Protein AF-A0A8J6UYF5-F1 (afdb_monomer_lite)

Sequence (77 aa):
MSNHLSSKMLYRHLCQGRHFNAGNAVKEAELVMRDYSERILLSVATRYGKDSDEYEMAGGVRKSDRKRPIRKPKLAA

Foldseek 3Di:
DPVPVVVVVVVVVVVVVVVVVVVVVVVVVVVVVVVVLVVQLVVQCVVANQQDPSSVVSVHDRPVRDDDPDPDPDPDD

pLDDT: mean 82.28, std 11.36, range [54.47, 96.06]

Secondary structure (DSSP, 8-state):
--HHHHHHHHHHHHHHHHHHHHHHHHHHHHHHHHHHHHHHHHHHHHHH-TTSHHHHHTTPPPTTT-----PPP----

Radius of gyration: 24.53 Å; chains: 1; bounding box: 47×27×74 Å

Structure (mmCIF, N/CA/C/O backbone):
data_AF-A0A8J6UYF5-F1
#
_entry.id   AF-A0A8J6UYF5-F1
#
loop_
_atom_site.group_PDB
_atom_site.id
_atom_site.type_symbol
_atom_site.label_atom_id
_atom_site.label_alt_id
_atom_site.label_comp_id
_atom_site.label_asym_id
_atom_site.label_entity_id
_atom_site.label_seq_id
_atom_site.pdbx_PDB_ins_code
_atom_site.Cartn_x
_atom_site.Cartn_y
_atom_site.Cartn_z
_atom_site.occupancy
_atom_site.B_iso_or_equiv
_atom_site.auth_seq_id
_atom_site.auth_comp_id
_atom_site.auth_asym_id
_atom_site.auth_atom_id
_atom_site.pdbx_PDB_model_num
ATOM 1 N N . MET A 1 1 ? 31.449 -16.784 -44.889 1.00 54.47 1 MET A N 1
ATOM 2 C CA . MET A 1 1 ? 30.559 -17.463 -43.914 1.00 54.47 1 MET A CA 1
ATOM 3 C C . MET A 1 1 ? 30.735 -16.931 -42.476 1.00 54.47 1 MET A C 1
ATOM 5 O O . MET A 1 1 ? 30.537 -17.678 -41.530 1.00 54.47 1 MET A O 1
ATOM 9 N N . SER A 1 2 ? 31.023 -15.633 -42.276 1.00 58.28 2 SER A N 1
ATOM 10 C CA . SER A 1 2 ? 31.364 -15.079 -40.943 1.00 58.28 2 SER A CA 1
ATOM 11 C C . SER A 1 2 ? 30.255 -14.243 -40.278 1.00 58.28 2 SER A C 1
ATOM 13 O O . SER A 1 2 ? 30.380 -13.860 -39.120 1.00 58.28 2 SER A O 1
ATOM 15 N N . ASN A 1 3 ? 29.133 -13.996 -40.964 1.00 66.94 3 ASN A N 1
ATOM 16 C CA . ASN A 1 3 ? 28.119 -13.028 -40.507 1.00 66.94 3 ASN A CA 1
ATOM 17 C C . ASN A 1 3 ? 27.039 -13.634 -39.587 1.00 66.94 3 ASN A C 1
ATOM 19 O O . ASN A 1 3 ? 26.307 -12.910 -38.916 1.00 66.94 3 ASN A O 1
ATOM 23 N N . HIS A 1 4 ? 26.940 -14.966 -39.517 1.00 63.53 4 HIS A N 1
ATOM 24 C CA . HIS A 1 4 ? 25.897 -15.650 -38.745 1.00 63.53 4 HIS A CA 1
ATOM 25 C C . HIS A 1 4 ? 26.155 -15.625 -37.227 1.00 63.53 4 HIS A C 1
ATOM 27 O O . HIS A 1 4 ? 25.219 -15.527 -36.433 1.00 63.53 4 HIS A O 1
ATOM 33 N N . LEU A 1 5 ? 27.426 -15.665 -36.813 1.00 69.25 5 LEU A N 1
ATOM 34 C CA . LEU A 1 5 ? 27.818 -15.597 -35.400 1.00 69.25 5 LEU A CA 1
ATOM 35 C C . LEU A 1 5 ? 27.624 -14.186 -34.824 1.00 69.25 5 LEU A C 1
ATOM 37 O O . LEU A 1 5 ? 27.106 -14.048 -33.718 1.00 69.25 5 LEU A O 1
ATOM 41 N N . SER A 1 6 ? 27.948 -13.145 -35.600 1.00 68.69 6 SER A N 1
ATOM 42 C CA . SER A 1 6 ? 27.721 -11.745 -35.212 1.00 68.69 6 SER A CA 1
ATOM 43 C C . SER A 1 6 ? 26.223 -11.428 -35.080 1.00 68.69 6 SER A C 1
ATOM 45 O O . SER A 1 6 ? 25.794 -10.862 -34.075 1.00 68.69 6 SER A O 1
ATOM 47 N N . SER A 1 7 ? 25.400 -11.911 -36.020 1.00 71.38 7 SER A N 1
ATOM 48 C CA . SER A 1 7 ? 23.937 -11.772 -35.961 1.00 71.38 7 SER A CA 1
ATOM 49 C C . SER A 1 7 ? 23.323 -12.452 -34.725 1.00 71.38 7 SER A C 1
ATOM 51 O O . SER A 1 7 ? 22.499 -11.852 -34.034 1.00 71.38 7 SER A O 1
ATOM 53 N N . LYS A 1 8 ? 23.773 -13.666 -34.371 1.00 72.38 8 LYS A N 1
ATOM 54 C CA . LYS A 1 8 ? 23.323 -14.370 -33.155 1.00 72.38 8 LYS A CA 1
ATOM 55 C C . LYS A 1 8 ? 23.743 -13.666 -31.863 1.00 72.38 8 LYS A C 1
ATOM 57 O O . LYS A 1 8 ? 22.968 -13.656 -30.905 1.00 72.38 8 LYS A O 1
ATOM 62 N N . MET A 1 9 ? 24.945 -13.089 -31.820 1.00 73.75 9 MET A N 1
ATOM 63 C CA . MET A 1 9 ? 25.422 -12.342 -30.653 1.00 73.75 9 MET A CA 1
ATOM 64 C C . MET A 1 9 ? 24.590 -11.067 -30.437 1.00 73.75 9 MET A C 1
ATOM 66 O O . MET A 1 9 ? 24.109 -10.832 -29.329 1.00 73.75 9 MET A O 1
ATOM 70 N N . LEU A 1 10 ? 24.319 -10.313 -31.509 1.00 69.31 10 LEU A N 1
ATOM 71 C CA . LEU A 1 10 ? 23.421 -9.153 -31.481 1.00 69.31 10 LEU A CA 1
ATOM 72 C C . LEU A 1 10 ? 22.018 -9.526 -30.995 1.00 69.31 10 LEU A C 1
ATOM 74 O O . LEU A 1 10 ? 21.469 -8.858 -30.122 1.00 69.31 10 LEU A O 1
ATOM 78 N N . TYR A 1 11 ? 21.459 -10.631 -31.495 1.00 70.50 11 TYR A N 1
ATOM 79 C CA . TYR A 1 11 ? 20.134 -11.087 -31.075 1.00 70.50 11 TYR A CA 1
ATOM 80 C C . TYR A 1 11 ? 20.095 -11.449 -29.583 1.00 70.50 11 TYR A C 1
ATOM 82 O O . TYR A 1 11 ? 19.126 -11.132 -28.894 1.00 70.50 11 TYR A O 1
ATOM 90 N N . ARG A 1 12 ? 21.166 -12.053 -29.049 1.00 71.06 12 ARG A N 1
ATOM 91 C CA . ARG A 1 12 ? 21.274 -12.399 -27.625 1.00 71.06 12 ARG A CA 1
ATOM 92 C C . ARG A 1 12 ? 21.334 -11.155 -26.737 1.00 71.06 12 ARG A C 1
ATOM 94 O O . ARG A 1 12 ? 20.595 -11.097 -25.758 1.00 71.06 12 ARG A O 1
ATOM 101 N N . HIS A 1 13 ? 22.130 -10.150 -27.101 1.00 70.94 13 HIS A N 1
ATOM 102 C CA . HIS A 1 13 ? 22.210 -8.894 -26.348 1.00 70.94 13 HIS A CA 1
ATOM 103 C C . HIS A 1 13 ? 20.909 -8.082 -26.415 1.00 70.94 13 HIS A C 1
ATOM 105 O O . HIS A 1 13 ? 20.447 -7.584 -25.389 1.00 70.94 13 HIS A O 1
ATOM 111 N N . LEU A 1 14 ? 20.258 -8.023 -27.581 1.00 68.06 14 LEU A N 1
ATOM 112 C CA . LEU A 1 14 ? 18.955 -7.364 -27.747 1.00 68.06 14 LEU A CA 1
ATOM 113 C C . LEU A 1 14 ? 17.836 -8.062 -26.956 1.00 68.06 14 LEU A C 1
ATOM 115 O O . LEU A 1 14 ? 16.923 -7.405 -26.453 1.00 68.06 14 LEU A O 1
ATOM 119 N N . CYS A 1 15 ? 17.879 -9.391 -26.826 1.00 63.03 15 CYS A N 1
ATOM 120 C CA . CYS A 1 15 ? 16.927 -10.123 -25.988 1.00 63.03 15 CYS A CA 1
ATOM 121 C C . CYS A 1 15 ? 17.228 -9.929 -24.497 1.00 63.03 15 CYS A C 1
ATOM 123 O O . CYS A 1 15 ? 16.316 -9.611 -23.740 1.00 63.03 15 CYS A O 1
ATOM 125 N N . GLN A 1 16 ? 18.494 -10.023 -24.078 1.00 65.00 16 GLN A N 1
ATOM 126 C CA . GLN A 1 16 ? 18.900 -9.801 -22.683 1.00 65.00 16 GLN A CA 1
ATOM 127 C C . GLN A 1 16 ? 18.561 -8.384 -22.191 1.00 65.00 16 GLN A C 1
ATOM 129 O O . GLN A 1 16 ? 18.026 -8.239 -21.093 1.00 65.00 16 GLN A O 1
ATOM 134 N N . GLY A 1 17 ? 18.776 -7.355 -23.019 1.00 65.62 17 GLY A N 1
ATOM 135 C CA . GLY A 1 17 ? 18.392 -5.977 -22.697 1.00 65.62 17 GLY A CA 1
ATOM 136 C C . GLY A 1 17 ? 16.876 -5.786 -22.561 1.00 65.62 17 GLY A C 1
ATOM 137 O O . GLY A 1 17 ? 16.418 -5.108 -21.642 1.00 65.62 17 GLY A O 1
ATOM 138 N N . ARG A 1 18 ? 16.072 -6.443 -23.412 1.00 61.25 18 ARG A N 1
ATOM 139 C CA . ARG A 1 18 ? 14.602 -6.417 -23.295 1.00 61.25 18 ARG A CA 1
ATOM 140 C C . ARG A 1 18 ? 14.099 -7.079 -22.014 1.00 61.25 18 ARG A C 1
ATOM 142 O O . ARG A 1 18 ? 13.192 -6.538 -21.391 1.00 61.25 18 ARG A O 1
ATOM 149 N N . HIS A 1 19 ? 14.688 -8.202 -21.597 1.00 60.44 19 HIS A N 1
ATOM 150 C CA . HIS A 1 19 ? 14.303 -8.871 -20.349 1.00 60.44 19 HIS A CA 1
ATOM 151 C C . HIS A 1 19 ? 14.575 -8.000 -19.113 1.00 60.44 19 HIS A C 1
ATOM 153 O O . HIS A 1 19 ? 13.735 -7.935 -18.218 1.00 60.44 19 HIS A O 1
ATOM 159 N N . PHE A 1 20 ? 15.707 -7.289 -19.085 1.00 68.19 20 PHE A N 1
ATOM 160 C CA . PHE A 1 20 ? 16.038 -6.362 -18.000 1.00 68.19 20 PHE A CA 1
ATOM 161 C C . PHE A 1 20 ? 15.065 -5.175 -17.933 1.00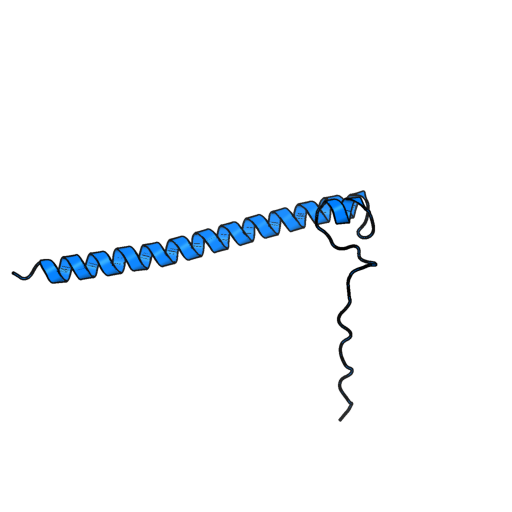 68.19 20 PHE A C 1
ATOM 163 O O . PHE A 1 20 ? 14.527 -4.875 -16.869 1.00 68.19 20 PHE A O 1
ATOM 170 N N . ASN A 1 21 ? 14.771 -4.553 -19.078 1.00 71.12 21 ASN A N 1
ATOM 171 C CA . ASN A 1 21 ? 13.836 -3.428 -19.145 1.00 71.12 21 ASN A CA 1
ATOM 172 C C . ASN A 1 21 ? 12.411 -3.831 -18.748 1.00 71.12 21 ASN A C 1
ATOM 174 O O . ASN A 1 21 ? 11.758 -3.104 -18.004 1.00 71.12 21 ASN A O 1
ATOM 178 N N . ALA A 1 22 ? 11.947 -5.006 -19.185 1.00 73.12 22 ALA A N 1
ATOM 179 C CA . ALA A 1 22 ? 10.645 -5.530 -18.781 1.00 73.12 22 ALA A CA 1
ATOM 180 C C . ALA A 1 22 ? 10.578 -5.771 -17.264 1.00 73.12 22 ALA A C 1
ATOM 182 O O . ALA A 1 22 ? 9.598 -5.397 -16.626 1.00 73.12 22 ALA A O 1
ATOM 183 N N . GLY A 1 23 ? 11.639 -6.331 -16.671 1.00 78.50 23 GLY A N 1
ATOM 184 C CA . GLY A 1 23 ? 11.719 -6.528 -15.223 1.00 78.50 23 GLY A CA 1
ATOM 185 C C . GLY A 1 23 ? 11.694 -5.218 -14.430 1.00 78.50 23 GLY A C 1
ATOM 186 O O . GLY A 1 23 ? 11.070 -5.157 -13.374 1.00 78.50 23 GLY A O 1
ATOM 187 N N . ASN A 1 24 ? 12.330 -4.160 -14.935 1.00 84.00 24 ASN A N 1
ATOM 188 C CA . ASN A 1 24 ? 12.310 -2.848 -14.284 1.00 84.00 24 ASN A CA 1
ATOM 189 C C . ASN A 1 24 ? 10.944 -2.165 -14.404 1.00 84.00 24 ASN A C 1
ATOM 191 O O . ASN A 1 24 ? 10.440 -1.661 -13.406 1.00 84.00 24 ASN A O 1
ATOM 195 N N . ALA A 1 25 ? 10.306 -2.227 -15.575 1.00 86.00 25 ALA A N 1
ATOM 196 C CA . ALA A 1 25 ? 8.978 -1.650 -15.781 1.00 86.00 25 ALA A CA 1
ATOM 197 C C . ALA A 1 25 ? 7.915 -2.287 -14.868 1.00 86.00 25 ALA A C 1
ATOM 199 O O . ALA A 1 25 ? 7.069 -1.587 -14.316 1.00 86.00 25 ALA A O 1
ATOM 200 N N . VAL A 1 26 ? 7.977 -3.608 -14.662 1.00 89.88 26 VAL A N 1
ATOM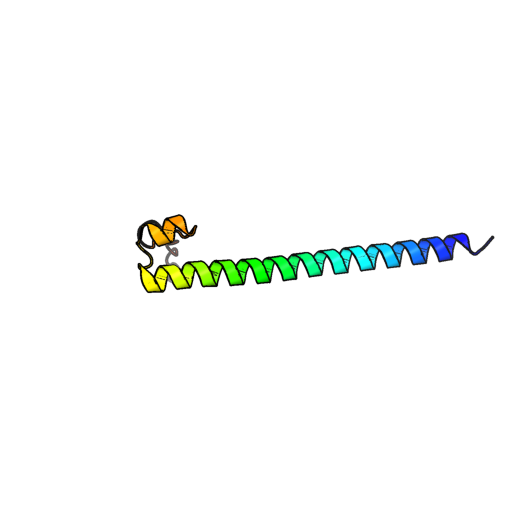 201 C CA . VAL A 1 26 ? 7.073 -4.303 -13.729 1.00 89.88 26 VAL A CA 1
ATOM 202 C C . VAL A 1 26 ? 7.294 -3.825 -12.294 1.00 89.88 26 VAL A C 1
ATOM 204 O O . VAL A 1 26 ? 6.327 -3.501 -11.613 1.00 89.88 26 VAL A O 1
ATOM 207 N N . LYS A 1 27 ? 8.551 -3.692 -11.853 1.00 91.31 27 LYS A N 1
ATOM 208 C CA . LYS A 1 27 ? 8.867 -3.174 -10.511 1.00 91.31 27 LYS A CA 1
ATOM 209 C C . LYS A 1 27 ? 8.359 -1.749 -10.306 1.00 91.31 27 LYS A C 1
ATOM 211 O O . LYS A 1 27 ? 7.834 -1.433 -9.245 1.00 91.31 27 LYS A O 1
ATOM 216 N N . GLU A 1 28 ? 8.507 -0.884 -11.303 1.00 92.62 28 GLU A N 1
ATOM 217 C CA . GLU A 1 28 ? 7.989 0.485 -11.234 1.00 92.62 28 GLU A CA 1
ATOM 218 C C . GLU A 1 28 ? 6.461 0.502 -11.137 1.00 92.62 28 GLU A C 1
ATOM 220 O O . GLU A 1 28 ? 5.905 1.206 -10.293 1.00 92.62 28 GLU A O 1
ATOM 225 N N . ALA A 1 29 ? 5.776 -0.324 -11.929 1.00 92.69 29 ALA A N 1
ATOM 226 C CA . ALA A 1 29 ? 4.326 -0.460 -11.852 1.00 92.69 29 ALA A CA 1
ATOM 227 C C . ALA A 1 29 ? 3.864 -0.976 -10.476 1.00 92.69 29 ALA A C 1
ATOM 229 O O . ALA A 1 29 ? 2.898 -0.455 -9.917 1.00 92.69 29 ALA A O 1
ATOM 230 N N . GLU A 1 30 ? 4.570 -1.949 -9.894 1.00 93.94 30 GLU A N 1
ATOM 231 C CA . GLU A 1 30 ? 4.301 -2.456 -8.542 1.00 93.94 30 GLU A CA 1
ATOM 232 C C . GLU A 1 30 ? 4.464 -1.368 -7.473 1.00 93.94 30 GLU A C 1
ATOM 234 O O . GLU A 1 30 ? 3.621 -1.259 -6.579 1.00 93.94 30 GLU A O 1
ATOM 239 N N . LEU A 1 31 ? 5.504 -0.532 -7.576 1.00 94.62 31 LEU A N 1
ATOM 240 C CA . LEU A 1 31 ? 5.710 0.600 -6.665 1.00 94.62 31 LEU A CA 1
ATOM 241 C C . LEU A 1 31 ? 4.554 1.595 -6.750 1.00 94.62 31 LEU A C 1
ATOM 243 O O . LEU A 1 31 ? 4.007 1.991 -5.722 1.00 94.62 31 LEU A O 1
ATOM 247 N N . VAL A 1 32 ? 4.140 1.949 -7.966 1.00 95.50 32 VAL A N 1
ATOM 248 C CA . VAL A 1 32 ? 3.012 2.858 -8.177 1.00 95.50 32 VAL A CA 1
ATOM 249 C C . VAL A 1 32 ? 1.723 2.267 -7.600 1.00 95.50 32 VAL A C 1
ATOM 251 O O . VAL A 1 32 ? 1.010 2.955 -6.869 1.00 95.50 32 VAL A O 1
ATOM 254 N N . MET A 1 33 ? 1.430 0.989 -7.863 1.00 93.06 33 MET A N 1
ATOM 255 C CA . MET A 1 33 ? 0.244 0.328 -7.305 1.00 93.06 33 MET A CA 1
ATOM 256 C C . MET A 1 33 ? 0.260 0.298 -5.776 1.00 93.06 33 MET A C 1
ATOM 258 O O . MET A 1 33 ? -0.761 0.588 -5.146 1.00 93.06 33 MET A O 1
ATOM 262 N N . ARG A 1 34 ? 1.413 -0.004 -5.171 1.00 93.69 34 ARG A N 1
ATOM 263 C CA . ARG A 1 34 ? 1.580 0.031 -3.716 1.00 93.69 34 ARG A CA 1
ATOM 264 C C . ARG A 1 34 ? 1.273 1.425 -3.174 1.00 93.69 34 ARG A C 1
ATOM 266 O O . ARG A 1 34 ? 0.450 1.549 -2.271 1.00 93.69 34 ARG A O 1
ATOM 273 N N . ASP A 1 35 ? 1.856 2.466 -3.753 1.00 96.06 35 ASP A N 1
ATOM 274 C CA . ASP A 1 35 ? 1.672 3.837 -3.274 1.00 96.06 35 ASP A CA 1
ATOM 275 C C . ASP A 1 35 ? 0.202 4.287 -3.380 1.00 96.06 35 ASP A C 1
ATOM 277 O O . ASP A 1 35 ? -0.319 4.957 -2.483 1.00 96.06 35 ASP A O 1
ATOM 281 N N . TYR A 1 36 ? -0.511 3.886 -4.437 1.00 95.12 36 TYR A N 1
ATOM 282 C CA . TYR A 1 36 ? -1.953 4.132 -4.545 1.00 95.12 36 TYR A CA 1
ATOM 283 C C . TYR A 1 36 ? -2.757 3.383 -3.479 1.00 95.12 36 TYR A C 1
ATOM 285 O O . TYR A 1 36 ? -3.644 3.980 -2.862 1.00 95.12 36 TYR A O 1
ATOM 293 N N . SER A 1 37 ? -2.437 2.112 -3.222 1.00 93.62 37 SER A N 1
ATOM 294 C CA . SER A 1 37 ? -3.115 1.323 -2.185 1.00 93.62 37 SER A CA 1
ATOM 295 C C . SER A 1 37 ? -2.948 1.942 -0.792 1.00 93.62 37 SER A C 1
ATOM 297 O O . SER A 1 37 ? -3.919 2.070 -0.044 1.00 93.62 37 SER A O 1
ATOM 299 N N . GLU A 1 38 ? -1.751 2.444 -0.478 1.00 93.50 38 GLU A N 1
ATOM 300 C CA . GLU A 1 38 ? -1.473 3.133 0.782 1.00 93.50 38 GLU A CA 1
ATOM 301 C C . GLU A 1 38 ? -2.280 4.427 0.909 1.00 93.50 38 GLU A C 1
ATOM 303 O O . GLU A 1 38 ? -2.868 4.687 1.960 1.00 93.50 38 GLU A O 1
ATOM 308 N N . ARG A 1 39 ? -2.371 5.226 -0.162 1.00 95.44 39 ARG A N 1
ATOM 309 C CA . ARG A 1 39 ? -3.160 6.470 -0.166 1.00 95.44 39 ARG A CA 1
ATOM 310 C C . ARG A 1 39 ? -4.642 6.217 0.076 1.00 95.44 39 ARG A C 1
ATOM 312 O O . ARG A 1 39 ? -5.259 6.958 0.840 1.00 95.44 39 ARG A O 1
ATOM 319 N N . ILE A 1 40 ? -5.205 5.180 -0.542 1.00 93.75 40 ILE A N 1
ATOM 320 C CA . ILE A 1 40 ? -6.610 4.808 -0.343 1.00 93.75 40 ILE A CA 1
ATOM 321 C C . ILE A 1 40 ? -6.836 4.407 1.116 1.00 93.75 40 ILE A C 1
ATOM 323 O O . ILE A 1 40 ? -7.693 4.998 1.776 1.00 93.75 40 ILE A O 1
ATOM 327 N N . LEU A 1 41 ? -6.024 3.494 1.656 1.00 92.69 41 LEU A N 1
ATOM 328 C CA . LEU A 1 41 ? -6.144 3.058 3.050 1.00 92.69 41 LEU A CA 1
ATOM 329 C C . LEU A 1 41 ? -5.971 4.218 4.037 1.00 92.69 41 LEU A C 1
ATOM 331 O O . LEU A 1 41 ? -6.722 4.315 5.007 1.00 92.69 41 LEU A O 1
ATOM 335 N N . LEU A 1 42 ? -5.030 5.130 3.783 1.00 93.94 42 LEU A N 1
ATOM 336 C CA . LEU A 1 42 ? -4.853 6.336 4.594 1.00 93.94 42 LEU A CA 1
ATOM 337 C C . LEU A 1 42 ? -6.080 7.244 4.523 1.00 93.94 42 LEU A C 1
ATOM 339 O O . LEU A 1 42 ? -6.550 7.691 5.564 1.00 93.94 42 LEU A O 1
ATOM 343 N N . SER A 1 43 ? -6.636 7.474 3.332 1.00 94.50 43 SER A N 1
ATOM 344 C CA . SER A 1 43 ? -7.827 8.315 3.169 1.00 94.50 43 SER A CA 1
ATOM 345 C C . SER A 1 43 ? -9.030 7.776 3.952 1.00 94.50 43 SER A C 1
ATOM 347 O O . SER A 1 43 ? -9.729 8.538 4.622 1.00 94.50 43 SER A O 1
ATOM 349 N N . VAL A 1 44 ? -9.229 6.456 3.939 1.00 94.19 44 VAL A N 1
ATOM 350 C CA . VAL A 1 44 ? -10.312 5.780 4.663 1.00 94.19 44 VAL A CA 1
ATOM 351 C C . VAL A 1 44 ? -10.043 5.803 6.165 1.00 94.19 44 VAL A C 1
ATOM 353 O O . VAL A 1 44 ? -10.923 6.172 6.942 1.00 94.19 44 VAL A O 1
ATOM 356 N N . ALA A 1 45 ? -8.807 5.524 6.583 1.00 92.12 45 ALA A N 1
ATOM 357 C CA . ALA A 1 45 ? -8.395 5.614 7.981 1.00 92.12 45 ALA A CA 1
ATOM 358 C C . ALA A 1 45 ? -8.552 7.023 8.563 1.00 92.12 45 ALA A C 1
ATOM 360 O O . ALA A 1 45 ? -8.885 7.150 9.739 1.00 92.12 45 ALA A O 1
ATOM 361 N N . THR A 1 46 ? -8.311 8.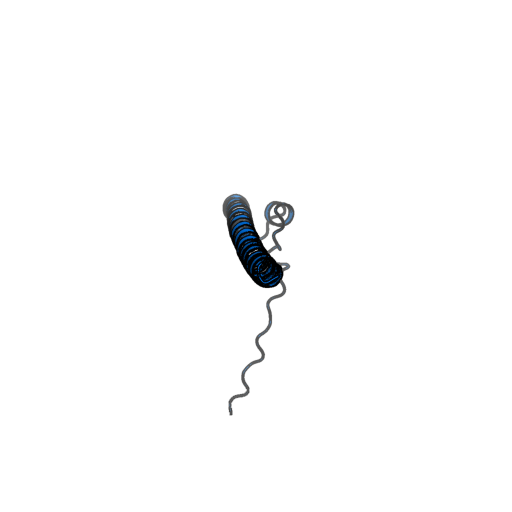075 7.778 1.00 93.06 46 THR A N 1
ATOM 362 C CA . THR A 1 46 ? -8.503 9.462 8.220 1.00 93.06 46 THR A CA 1
ATOM 363 C C . THR A 1 46 ? -9.982 9.804 8.390 1.00 93.06 46 THR A C 1
ATOM 365 O O . THR A 1 46 ? -10.315 10.574 9.285 1.00 93.06 46 THR A O 1
ATOM 368 N N . ARG A 1 47 ? -10.874 9.243 7.562 1.00 93.38 47 ARG A N 1
ATOM 369 C CA . ARG A 1 47 ? -12.315 9.544 7.607 1.00 93.38 47 ARG A CA 1
ATOM 370 C C . ARG A 1 47 ? -13.085 8.71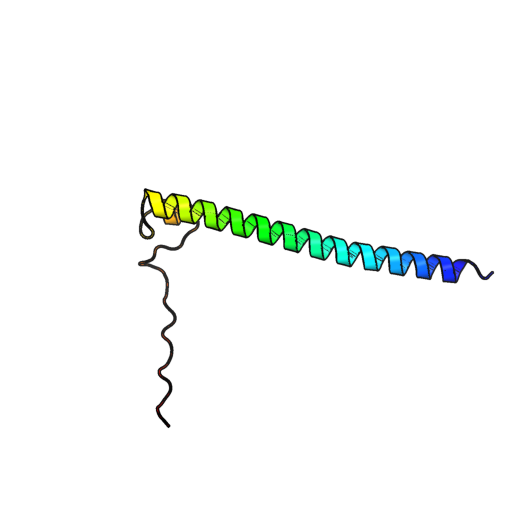8 8.638 1.00 93.38 47 ARG A C 1
ATOM 372 O O . ARG A 1 47 ? -13.920 9.280 9.336 1.00 93.38 47 ARG A O 1
ATOM 379 N N . TYR A 1 48 ? -12.812 7.419 8.726 1.00 89.50 48 TYR A N 1
ATOM 380 C CA . TYR A 1 48 ? -13.590 6.465 9.531 1.00 89.50 48 TYR A CA 1
ATOM 381 C C . TYR A 1 48 ? -12.790 5.867 10.696 1.00 89.50 48 TYR A C 1
ATOM 383 O O . TYR A 1 48 ? -13.356 5.342 11.649 1.00 89.50 48 TYR A O 1
ATOM 391 N N . GLY A 1 49 ? -11.460 5.971 10.660 1.00 89.81 49 GLY A N 1
ATOM 392 C CA . GLY A 1 49 ? -10.573 5.348 11.639 1.00 89.81 49 GLY A CA 1
ATOM 393 C C . GLY A 1 49 ? -10.071 3.970 11.202 1.00 89.81 49 GLY A C 1
ATOM 394 O O . GLY A 1 49 ? -10.627 3.319 10.323 1.00 89.81 49 GLY A O 1
ATOM 395 N N . LYS A 1 50 ? -8.984 3.512 11.832 1.00 87.75 50 LYS A N 1
ATOM 396 C CA . LYS A 1 50 ? -8.278 2.257 11.488 1.00 87.75 50 LYS A CA 1
ATOM 397 C C . LYS A 1 50 ? -8.929 0.982 12.045 1.00 87.75 50 LYS A C 1
ATOM 399 O O . LYS A 1 50 ? -8.416 -0.106 11.806 1.00 87.75 50 LYS A O 1
ATOM 404 N N . ASP A 1 51 ? -9.997 1.129 12.820 1.00 89.75 51 ASP A N 1
ATOM 405 C CA . ASP A 1 51 ? -10.772 0.032 13.418 1.00 89.75 51 ASP A CA 1
ATOM 406 C C . ASP A 1 51 ? -12.190 -0.066 12.824 1.00 89.75 51 ASP A C 1
ATOM 408 O O . ASP A 1 51 ? -13.005 -0.855 13.292 1.00 89.75 51 ASP A O 1
ATOM 412 N N . SER A 1 52 ? -12.479 0.743 11.799 1.00 89.94 52 SER A N 1
ATOM 413 C CA . SER A 1 52 ? -13.780 0.802 11.132 1.00 89.94 52 SER A CA 1
ATOM 414 C C . SER A 1 52 ? -13.979 -0.333 10.127 1.00 89.94 52 SER A C 1
ATOM 416 O O . SER A 1 52 ? -13.010 -0.882 9.590 1.00 89.94 52 SER A O 1
ATOM 418 N N . ASP A 1 53 ? -15.243 -0.645 9.843 1.00 90.38 53 ASP A N 1
ATOM 419 C CA . ASP A 1 53 ? -15.633 -1.629 8.829 1.00 90.38 53 ASP A CA 1
ATOM 420 C C . ASP A 1 53 ? -15.181 -1.169 7.431 1.00 90.38 53 ASP A C 1
ATOM 422 O O . ASP A 1 53 ? -14.731 -1.970 6.614 1.00 90.38 53 ASP A O 1
ATOM 426 N N . GLU A 1 54 ? -15.208 0.139 7.162 1.00 90.25 54 GLU A N 1
ATOM 427 C CA . GLU A 1 54 ? -14.768 0.739 5.902 1.00 90.25 54 GLU A CA 1
ATOM 428 C C . GLU A 1 54 ? -13.275 0.530 5.645 1.00 90.25 54 GLU A C 1
ATOM 430 O O . GLU A 1 54 ? -12.868 0.312 4.501 1.00 90.25 54 GLU A O 1
ATOM 435 N N . TYR A 1 55 ? -12.452 0.568 6.697 1.00 92.06 55 TYR A N 1
ATOM 436 C CA . TYR A 1 55 ? -11.023 0.289 6.578 1.00 92.06 55 TYR A CA 1
ATOM 437 C C . TYR A 1 55 ? -10.762 -1.170 6.183 1.00 92.06 55 TYR A C 1
ATOM 439 O O . TYR A 1 55 ? -9.845 -1.440 5.407 1.00 92.06 55 TYR A O 1
ATOM 447 N N . GLU A 1 56 ? -11.590 -2.099 6.665 1.00 89.94 56 GLU A N 1
ATOM 448 C CA . GLU A 1 56 ? -11.541 -3.504 6.261 1.00 89.94 56 GLU A CA 1
ATOM 449 C C . GLU A 1 56 ? -12.046 -3.709 4.828 1.00 89.94 56 GLU A C 1
ATOM 451 O O . GLU A 1 56 ? -11.384 -4.380 4.034 1.00 89.94 56 GLU A O 1
ATOM 456 N N . MET A 1 57 ? -13.149 -3.056 4.446 1.00 90.12 57 MET A N 1
ATOM 457 C CA . MET A 1 57 ? -13.665 -3.089 3.070 1.00 90.12 57 MET A CA 1
ATOM 458 C C . MET A 1 57 ? -12.660 -2.542 2.048 1.00 90.12 57 MET A C 1
ATOM 460 O O . MET A 1 57 ? -12.604 -3.020 0.917 1.00 90.12 57 MET A O 1
ATOM 464 N N . ALA A 1 58 ? -11.834 -1.569 2.440 1.00 90.44 58 ALA A N 1
ATOM 465 C CA . ALA A 1 58 ? -10.748 -1.044 1.615 1.00 90.44 58 ALA A CA 1
ATOM 466 C C . ALA A 1 58 ? -9.546 -2.008 1.480 1.00 90.44 58 ALA A C 1
ATOM 468 O O . ALA A 1 58 ? -8.575 -1.680 0.797 1.00 90.44 58 ALA A O 1
ATOM 469 N N . GLY A 1 59 ? -9.592 -3.184 2.119 1.00 89.25 59 GLY A N 1
ATOM 470 C CA . GLY A 1 59 ? -8.532 -4.196 2.111 1.00 89.25 59 GLY A CA 1
ATOM 471 C C . GLY A 1 59 ? -7.514 -4.050 3.247 1.00 89.25 59 GLY A C 1
ATOM 472 O O . GLY A 1 59 ? -6.465 -4.696 3.226 1.00 89.25 59 GLY A O 1
ATOM 473 N N . GLY A 1 60 ? -7.786 -3.190 4.231 1.00 89.62 60 GLY A N 1
ATOM 474 C CA . GLY A 1 60 ? -6.980 -3.051 5.438 1.00 89.62 60 GLY A CA 1
ATOM 475 C C . GLY A 1 60 ? -7.311 -4.121 6.481 1.00 89.62 60 GLY A C 1
ATOM 476 O O . GLY A 1 60 ? -8.381 -4.711 6.482 1.00 89.62 60 GLY A O 1
ATOM 477 N N . VAL A 1 61 ? -6.398 -4.362 7.423 1.00 89.50 61 VAL A N 1
ATOM 478 C CA . VAL A 1 61 ? -6.690 -5.169 8.622 1.00 89.50 61 VAL A CA 1
ATOM 479 C C . VAL A 1 61 ? -6.929 -4.219 9.784 1.00 89.50 61 VAL A C 1
ATOM 481 O O . VAL A 1 61 ? -6.073 -3.362 10.045 1.00 89.50 61 VAL A O 1
ATOM 484 N N . ARG A 1 62 ? -8.055 -4.378 10.490 1.00 88.88 62 ARG A N 1
ATOM 485 C CA . ARG A 1 62 ? -8.381 -3.568 11.671 1.00 88.88 62 ARG A CA 1
ATOM 486 C C . ARG A 1 62 ? -7.238 -3.601 12.679 1.00 88.88 62 ARG A C 1
ATOM 488 O O . ARG A 1 62 ? -6.539 -4.608 12.840 1.00 88.88 62 ARG A O 1
ATOM 495 N N . LYS A 1 63 ? -7.014 -2.491 13.378 1.00 85.06 63 LYS A N 1
ATOM 496 C CA . LYS A 1 63 ? -5.932 -2.406 14.368 1.00 85.06 63 LYS A CA 1
ATOM 497 C C . LYS A 1 63 ? -6.196 -3.337 15.561 1.00 85.06 63 LYS A C 1
ATOM 499 O O . LYS A 1 63 ? -5.211 -3.808 16.140 1.00 85.06 63 LYS A O 1
ATOM 504 N N . SER A 1 64 ? -7.456 -3.633 15.885 1.00 83.88 64 SER A N 1
ATOM 505 C CA . SER A 1 64 ? -7.866 -4.671 16.846 1.00 83.88 64 SER A CA 1
ATOM 506 C C . SER A 1 64 ? -7.427 -6.080 16.439 1.00 83.88 64 SER A C 1
ATOM 508 O O . SER A 1 64 ? -6.903 -6.823 17.267 1.00 83.88 64 SER A O 1
ATOM 510 N N . ASP A 1 65 ? -7.570 -6.418 15.159 1.00 84.44 65 ASP A N 1
ATOM 511 C CA . ASP A 1 65 ? -7.429 -7.797 14.666 1.00 84.44 65 ASP A CA 1
ATOM 512 C C . ASP A 1 65 ? -6.004 -8.102 14.194 1.00 84.44 65 ASP A C 1
ATOM 514 O O . ASP A 1 65 ? -5.599 -9.254 13.996 1.00 84.44 65 ASP A O 1
ATOM 518 N N . ARG A 1 66 ? -5.189 -7.055 14.040 1.00 85.50 66 ARG A N 1
ATOM 519 C CA . ARG A 1 66 ? -3.791 -7.175 13.644 1.00 85.50 66 ARG A CA 1
ATOM 520 C C . ARG A 1 66 ? -2.977 -7.913 14.714 1.00 85.50 66 ARG A C 1
ATOM 522 O O . ARG A 1 66 ? -2.629 -7.352 15.755 1.00 85.50 66 ARG A O 1
ATOM 529 N N . LYS A 1 67 ? -2.531 -9.134 14.394 1.00 83.19 67 LYS A N 1
ATOM 530 C CA . LYS A 1 67 ? -1.548 -9.885 15.196 1.00 83.19 67 LYS A CA 1
ATOM 531 C C . LYS A 1 67 ? -0.235 -9.098 15.308 1.00 83.19 67 LYS A C 1
ATOM 533 O O . LYS A 1 67 ? 0.516 -8.977 14.338 1.00 83.19 67 LYS A O 1
ATOM 538 N N . ARG A 1 68 ? 0.060 -8.553 16.493 1.00 79.56 68 ARG A N 1
ATOM 539 C CA . ARG A 1 68 ? 1.352 -7.907 16.777 1.00 79.56 68 ARG A CA 1
ATOM 540 C C . ARG A 1 68 ? 2.406 -8.989 17.035 1.00 79.56 68 ARG A C 1
ATOM 542 O O . ARG A 1 68 ? 2.191 -9.812 17.924 1.00 79.56 68 ARG A O 1
ATOM 549 N N . PRO A 1 69 ? 3.542 -9.006 16.317 1.00 82.06 69 PRO A N 1
ATOM 550 C CA . PRO A 1 69 ? 4.622 -9.923 16.645 1.00 82.0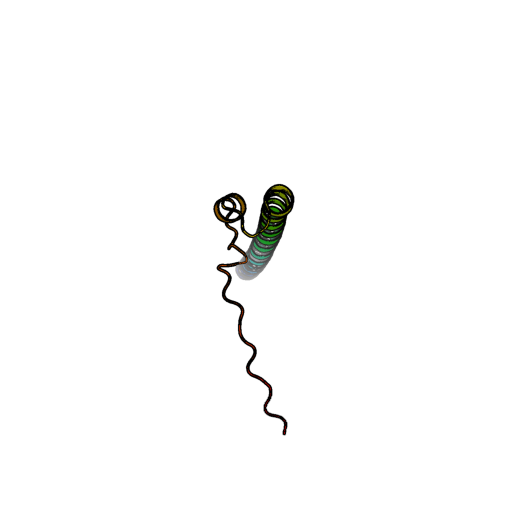6 69 PRO A CA 1
ATOM 551 C C . PRO A 1 69 ? 5.183 -9.557 18.023 1.00 82.06 69 PRO A C 1
ATOM 553 O O . PRO A 1 69 ? 5.726 -8.467 18.218 1.00 82.06 69 PRO A O 1
ATOM 556 N N . ILE A 1 70 ? 5.036 -10.462 18.990 1.00 83.62 70 ILE A N 1
ATOM 557 C CA . ILE A 1 70 ? 5.661 -10.328 20.306 1.00 83.62 70 ILE A CA 1
ATOM 558 C C . ILE A 1 70 ? 7.161 -10.552 20.099 1.00 83.62 70 ILE A C 1
ATOM 560 O O . ILE A 1 70 ? 7.591 -11.650 19.739 1.00 83.62 70 ILE A O 1
ATOM 564 N N . ARG A 1 71 ? 7.973 -9.506 20.283 1.00 83.56 71 ARG A N 1
ATOM 565 C CA . ARG A 1 71 ? 9.432 -9.658 20.281 1.00 83.56 71 ARG A CA 1
ATOM 566 C C . ARG A 1 71 ? 9.815 -10.467 21.516 1.00 83.56 71 ARG A C 1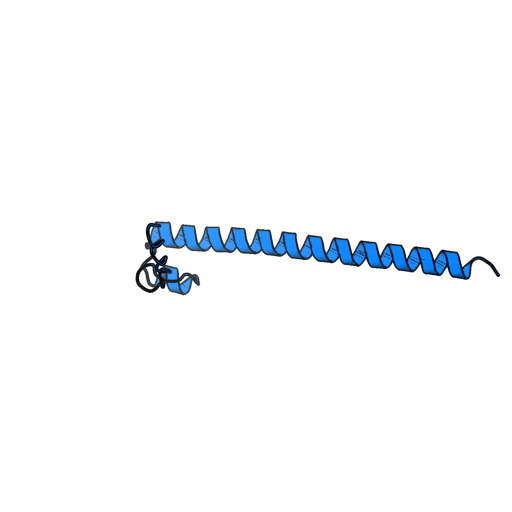
ATOM 568 O O . ARG A 1 71 ? 9.499 -10.056 22.630 1.00 83.56 71 ARG A O 1
ATOM 575 N N . LYS A 1 72 ? 10.485 -11.608 21.323 1.00 83.06 72 LYS A N 1
ATOM 576 C CA . LYS A 1 72 ? 11.068 -12.359 22.441 1.00 83.06 72 LYS A CA 1
ATOM 577 C C . LYS A 1 72 ? 12.043 -11.426 23.176 1.00 83.06 72 LYS A C 1
ATOM 579 O O . LYS A 1 72 ? 12.868 -10.805 22.498 1.00 83.06 72 LYS A O 1
ATOM 584 N N . PRO A 1 73 ? 11.947 -11.280 24.509 1.00 81.56 73 PRO A N 1
ATOM 585 C CA . PRO A 1 73 ? 12.911 -10.482 25.247 1.00 81.56 73 PRO A CA 1
ATOM 586 C C . PRO A 1 73 ? 14.300 -11.086 25.037 1.00 81.56 73 PRO A C 1
ATOM 588 O O . PRO A 1 73 ? 14.475 -12.305 25.089 1.00 81.56 73 PRO A O 1
ATOM 591 N N . LYS A 1 74 ? 15.284 -10.231 24.752 1.00 78.38 74 LYS A N 1
ATOM 592 C CA . LYS A 1 74 ? 16.685 -10.643 24.724 1.00 78.38 74 LYS A CA 1
ATOM 593 C C . LYS A 1 74 ? 17.029 -11.038 26.159 1.00 78.38 74 LYS A C 1
ATOM 595 O O . LYS A 1 74 ? 16.987 -10.178 27.033 1.00 78.38 74 LYS A O 1
ATOM 600 N N . LEU A 1 75 ? 17.277 -12.327 26.400 1.00 75.75 75 LEU A N 1
ATOM 601 C CA . LEU A 1 75 ? 17.810 -12.800 27.677 1.00 75.75 75 LEU A CA 1
ATOM 602 C C . LEU A 1 75 ? 19.042 -11.941 27.984 1.00 75.75 75 LEU A C 1
ATOM 604 O O . LEU A 1 75 ? 19.952 -11.866 27.154 1.00 75.75 75 LEU A O 1
ATOM 608 N N . ALA A 1 76 ? 18.996 -11.203 29.093 1.00 72.94 76 ALA A N 1
ATOM 609 C CA . ALA A 1 76 ? 20.133 -10.429 29.562 1.00 72.94 76 ALA A CA 1
ATOM 610 C C . ALA A 1 76 ? 21.277 -11.420 29.815 1.00 72.94 76 ALA A C 1
ATOM 612 O O . ALA A 1 76 ? 21.094 -12.375 30.570 1.00 72.94 76 ALA A O 1
ATOM 613 N N . ALA A 1 77 ? 22.374 -11.241 29.081 1.00 62.47 77 ALA A N 1
ATOM 614 C CA . ALA A 1 77 ? 23.616 -11.983 29.261 1.00 62.47 77 ALA A CA 1
ATOM 615 C C . ALA A 1 77 ? 24.436 -11.346 30.382 1.00 62.47 77 ALA A C 1
ATOM 617 O O . ALA A 1 77 ? 24.369 -10.097 30.491 1.00 62.47 77 ALA A O 1
#